Protein AF-K2KBD0-F1 (afdb_monomer)

InterPro domains:
  IPR014710 RmlC-like jelly roll fold [G3DSA:2.60.120.10] (2-114)
  IPR018490 Cyclic nucleotide-binding domain superfamily [SSF51206] (4-56)

Foldseek 3Di:
DDPQLVCLPPPDGPDDDDDPDDDDDDDDDSVRVVVVLVVDVVVVVVSVVVVVVVVVVVVLLVVLQPDPAPLSSVCSCVVVVDDQDPPPCVCVVCVSSVHDSVRNVVNVVVVVVVVVD

Solvent-accessible surface area (backbone atoms only — not comparable to full-atom value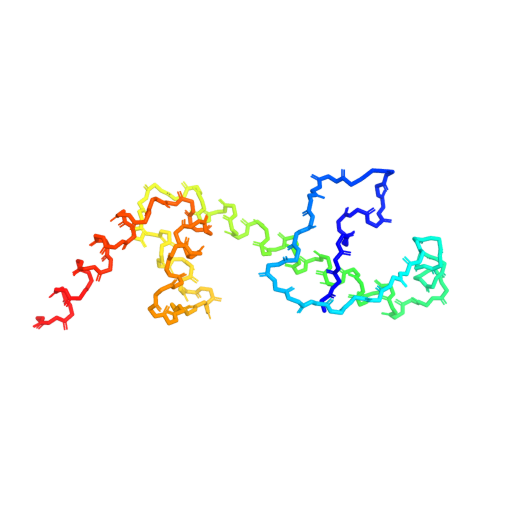s): 7353 Å² total; per-residue (Å²): 137,83,80,65,65,89,31,71,87,46,98,57,80,89,72,88,85,79,81,93,55,98,77,89,84,84,88,75,60,65,70,59,54,54,51,50,38,72,76,29,69,67,58,34,50,54,50,51,54,50,52,52,51,51,51,52,53,51,51,52,54,50,54,38,56,68,48,90,45,71,64,60,27,51,49,54,48,41,72,72,73,50,74,88,65,65,93,93,45,57,59,59,55,16,57,73,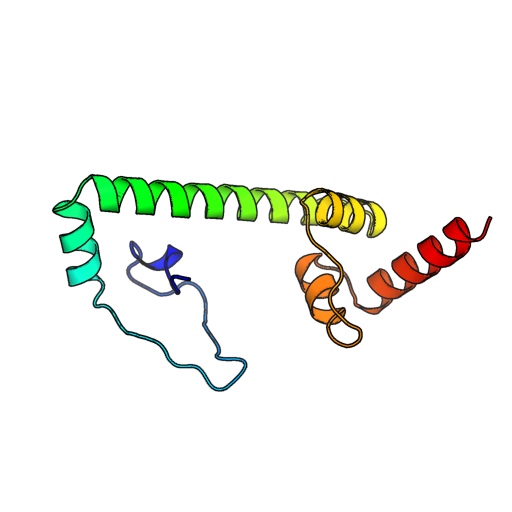56,72,45,53,53,68,58,49,50,53,51,56,50,50,53,59,57,66,74,72,115

Organism: NCBI:txid1208323

Structure (mmCIF, N/CA/C/O backbone):
data_AF-K2KBD0-F1
#
_entry.id   AF-K2KBD0-F1
#
loop_
_atom_site.group_PDB
_atom_site.id
_atom_site.type_symbol
_atom_site.label_atom_id
_atom_site.label_alt_id
_atom_site.label_comp_id
_atom_site.label_asym_id
_atom_site.label_entity_id
_atom_site.label_seq_id
_atom_site.pdbx_PDB_ins_code
_atom_site.Cartn_x
_atom_site.Cartn_y
_atom_site.Cartn_z
_atom_site.occupancy
_atom_site.B_iso_or_equiv
_atom_site.auth_seq_id
_atom_site.auth_comp_id
_atom_site.auth_asym_id
_atom_site.auth_atom_id
_atom_site.pdbx_PDB_model_num
ATOM 1 N N . MET A 1 1 ? 5.276 -9.641 -4.991 1.00 74.88 1 MET A N 1
ATOM 2 C CA . MET A 1 1 ? 5.173 -8.236 -4.543 1.00 74.88 1 MET A CA 1
ATOM 3 C C . MET A 1 1 ? 6.390 -7.513 -5.080 1.00 74.88 1 MET A C 1
ATOM 5 O O . MET A 1 1 ? 7.477 -8.058 -4.948 1.00 74.88 1 MET A O 1
ATOM 9 N N . VAL A 1 2 ? 6.207 -6.367 -5.731 1.00 88.94 2 VAL A N 1
ATOM 10 C CA . VAL A 1 2 ? 7.323 -5.497 -6.130 1.00 88.94 2 VAL A CA 1
ATOM 11 C C . VAL A 1 2 ? 7.548 -4.509 -4.991 1.00 88.94 2 VAL A C 1
ATOM 13 O O . VAL A 1 2 ? 6.576 -4.067 -4.389 1.00 88.94 2 VAL A O 1
ATOM 16 N N . LEU A 1 3 ? 8.808 -4.235 -4.666 1.00 91.75 3 LEU A N 1
ATOM 17 C CA . LEU A 1 3 ? 9.201 -3.216 -3.699 1.00 91.75 3 LEU A CA 1
ATOM 18 C C . LEU A 1 3 ? 9.758 -2.010 -4.458 1.00 91.75 3 LEU A C 1
ATOM 20 O O . LEU A 1 3 ? 10.423 -2.187 -5.479 1.00 91.75 3 LEU A O 1
ATOM 24 N N . ALA A 1 4 ? 9.525 -0.808 -3.931 1.00 93.06 4 ALA A N 1
ATOM 25 C CA . ALA A 1 4 ? 9.965 0.454 -4.523 1.00 93.06 4 ALA A CA 1
ATOM 26 C C . ALA A 1 4 ? 9.367 0.739 -5.916 1.00 93.06 4 ALA A C 1
ATOM 28 O O . ALA A 1 4 ? 9.919 1.513 -6.700 1.00 93.06 4 ALA A O 1
ATOM 29 N N . GLU A 1 5 ? 8.193 0.177 -6.203 1.00 93.12 5 GLU A N 1
ATOM 30 C CA . GLU A 1 5 ? 7.427 0.396 -7.428 1.00 93.12 5 GLU A CA 1
ATOM 31 C C . GLU A 1 5 ? 7.122 1.877 -7.666 1.00 93.12 5 GLU A C 1
ATOM 33 O O . GLU A 1 5 ? 7.257 2.374 -8.783 1.00 93.12 5 GLU A O 1
ATOM 38 N N . ALA A 1 6 ? 6.802 2.611 -6.599 1.00 91.88 6 ALA A N 1
ATOM 39 C CA . ALA A 1 6 ? 6.528 4.041 -6.665 1.00 91.88 6 ALA A CA 1
ATOM 40 C C . ALA A 1 6 ? 7.790 4.880 -6.956 1.00 91.88 6 ALA A C 1
ATOM 42 O O . ALA A 1 6 ? 7.683 6.020 -7.399 1.00 91.88 6 ALA A O 1
ATOM 43 N N . SER A 1 7 ? 8.988 4.311 -6.778 1.00 93.75 7 SER A N 1
ATOM 44 C CA . SER A 1 7 ? 10.266 4.937 -7.139 1.00 93.75 7 SER A CA 1
ATOM 45 C C . SER A 1 7 ? 10.795 4.507 -8.507 1.00 93.75 7 SER A C 1
ATOM 47 O O . SER A 1 7 ? 11.814 5.039 -8.946 1.00 93.75 7 SER A O 1
ATOM 49 N N . ALA A 1 8 ? 10.106 3.614 -9.228 1.00 93.88 8 ALA A N 1
ATOM 50 C CA . ALA A 1 8 ? 10.558 3.122 -10.533 1.00 93.88 8 ALA A CA 1
ATOM 51 C C . ALA A 1 8 ? 10.788 4.241 -11.565 1.00 93.88 8 ALA A C 1
ATOM 53 O O . ALA A 1 8 ? 11.594 4.072 -12.475 1.00 93.88 8 ALA A O 1
ATOM 54 N N . TYR A 1 9 ? 10.132 5.392 -11.396 1.00 93.56 9 TYR A N 1
ATOM 55 C CA . TYR A 1 9 ? 10.260 6.574 -12.257 1.00 93.56 9 TYR A CA 1
ATOM 56 C C . TYR A 1 9 ? 10.813 7.809 -11.526 1.00 93.56 9 TYR A C 1
ATOM 58 O O . TYR A 1 9 ? 10.804 8.896 -12.086 1.00 93.56 9 TYR A O 1
ATOM 66 N N . SER A 1 10 ? 11.310 7.652 -10.295 1.00 93.81 10 SER A N 1
ATOM 67 C CA . SER A 1 10 ? 11.906 8.730 -9.490 1.00 93.81 10 SER A CA 1
ATOM 68 C C . SER A 1 10 ? 13.430 8.624 -9.476 1.00 93.81 10 SER A C 1
ATOM 70 O O . SER A 1 10 ? 13.968 7.516 -9.556 1.00 93.81 10 SER A O 1
ATOM 72 N N . ASP A 1 11 ? 14.131 9.749 -9.351 1.00 93.19 11 ASP A N 1
ATOM 73 C CA . ASP A 1 11 ? 15.595 9.777 -9.211 1.00 93.19 11 ASP A CA 1
ATOM 74 C C . ASP A 1 11 ? 16.061 9.340 -7.816 1.00 93.19 11 ASP A C 1
ATOM 76 O O . ASP A 1 11 ? 17.179 8.855 -7.654 1.00 93.19 11 ASP A O 1
ATOM 80 N N . SER A 1 12 ? 15.188 9.458 -6.813 1.00 93.69 12 SER A N 1
ATOM 81 C CA . SER A 1 12 ? 15.455 9.067 -5.428 1.00 93.69 12 SER A CA 1
ATOM 82 C C . SER A 1 12 ? 14.314 8.246 -4.816 1.00 93.69 12 SER A C 1
ATOM 84 O O . SER A 1 12 ? 13.158 8.277 -5.264 1.00 93.69 12 SER A O 1
ATOM 86 N N . TYR A 1 13 ? 14.645 7.478 -3.774 1.00 93.50 13 TYR A N 1
ATOM 87 C CA . TYR A 1 13 ? 13.648 6.811 -2.941 1.00 93.50 13 TYR A CA 1
ATOM 88 C C . TYR A 1 13 ? 12.907 7.834 -2.077 1.00 93.50 13 TYR A C 1
ATOM 90 O O . TYR A 1 13 ? 13.511 8.747 -1.525 1.00 93.50 13 TYR A O 1
ATOM 98 N N . HIS A 1 14 ? 11.590 7.670 -1.970 1.00 91.62 14 HIS A N 1
ATOM 99 C CA . HIS A 1 14 ? 10.706 8.533 -1.175 1.00 91.62 14 HIS A CA 1
ATOM 100 C C . HIS A 1 14 ? 10.233 7.851 0.118 1.00 91.62 14 HIS A C 1
ATOM 102 O O . HIS A 1 14 ? 9.545 8.468 0.929 1.00 91.62 14 HIS A O 1
ATOM 108 N N . CYS A 1 15 ? 10.575 6.575 0.297 1.00 90.75 15 CYS A N 1
ATOM 109 C CA . CYS A 1 15 ? 10.257 5.779 1.470 1.00 90.75 15 CYS A CA 1
ATOM 110 C C . CYS A 1 15 ? 11.372 4.769 1.750 1.00 90.75 15 CYS A C 1
ATOM 112 O O . CYS A 1 15 ? 12.086 4.351 0.835 1.00 90.75 15 CYS A O 1
ATOM 114 N N . ASP A 1 16 ? 11.448 4.333 3.003 1.00 91.88 16 ASP A N 1
ATOM 115 C CA . ASP A 1 16 ? 12.327 3.251 3.426 1.00 91.88 16 ASP A CA 1
ATOM 116 C C . ASP A 1 16 ? 11.647 1.888 3.279 1.00 91.88 16 ASP A C 1
ATOM 118 O O . ASP A 1 16 ? 10.419 1.763 3.272 1.00 91.88 16 ASP A O 1
ATOM 122 N N . ALA A 1 17 ? 12.468 0.844 3.221 1.00 91.44 17 ALA A N 1
ATOM 123 C CA . ALA A 1 17 ? 12.022 -0.534 3.313 1.00 91.44 17 ALA A CA 1
ATOM 124 C C . ALA A 1 17 ? 12.871 -1.265 4.351 1.00 91.44 17 ALA A C 1
ATOM 126 O O . ALA A 1 17 ? 14.093 -1.330 4.235 1.00 91.44 17 ALA A O 1
ATOM 127 N N . ILE A 1 18 ? 12.211 -1.820 5.367 1.00 92.44 18 ILE A N 1
ATOM 128 C CA . ILE A 1 18 ? 12.860 -2.550 6.455 1.00 92.44 18 ILE A CA 1
ATOM 129 C C . ILE A 1 18 ? 12.321 -3.978 6.444 1.00 92.44 18 ILE A C 1
ATOM 131 O O . ILE A 1 18 ? 11.109 -4.194 6.507 1.00 92.44 18 ILE A O 1
ATOM 135 N N . ALA A 1 19 ? 13.220 -4.959 6.370 1.00 94.00 19 ALA A N 1
ATOM 136 C CA . ALA A 1 19 ? 12.856 -6.359 6.522 1.00 94.00 19 ALA A CA 1
ATOM 137 C C . ALA A 1 19 ? 12.498 -6.629 7.992 1.00 94.00 19 ALA A C 1
ATOM 139 O O . ALA A 1 19 ? 13.350 -6.547 8.872 1.00 94.00 19 ALA A O 1
ATOM 140 N N . ALA A 1 20 ? 11.226 -6.930 8.264 1.00 89.94 20 ALA A N 1
ATOM 141 C CA . ALA A 1 20 ? 10.750 -7.230 9.619 1.00 89.94 20 ALA A CA 1
ATOM 142 C C . ALA A 1 20 ? 11.119 -8.649 10.101 1.00 89.94 20 ALA A C 1
ATOM 144 O O . ALA A 1 20 ? 10.952 -8.965 11.276 1.00 89.94 20 ALA A O 1
ATOM 145 N N . ALA A 1 21 ? 11.576 -9.504 9.187 1.00 93.00 21 ALA A N 1
ATOM 146 C CA . ALA A 1 21 ? 12.044 -10.861 9.432 1.00 93.00 21 ALA A CA 1
ATOM 147 C C . ALA A 1 21 ? 13.065 -11.244 8.349 1.00 93.00 21 ALA A C 1
ATOM 149 O O . ALA A 1 21 ? 13.166 -10.553 7.327 1.00 93.00 21 ALA A O 1
ATOM 150 N N . ASP A 1 22 ? 13.768 -12.360 8.536 1.00 96.62 22 ASP A N 1
ATOM 151 C CA . ASP A 1 22 ? 14.677 -12.910 7.528 1.00 96.62 22 ASP A CA 1
ATOM 152 C C . ASP A 1 22 ? 13.961 -13.054 6.180 1.00 96.62 22 ASP A C 1
ATOM 154 O O . ASP A 1 22 ? 12.912 -13.691 6.068 1.00 96.62 22 ASP A O 1
ATOM 158 N N . SER A 1 23 ? 14.506 -12.392 5.159 1.00 95.12 23 SER A N 1
ATOM 159 C CA . SER A 1 23 ? 13.852 -12.207 3.865 1.00 95.12 23 SER A CA 1
ATOM 160 C C . SER A 1 23 ? 14.844 -12.404 2.726 1.00 95.12 23 SER A C 1
ATOM 162 O O . SER A 1 23 ? 15.985 -11.952 2.799 1.00 95.12 23 SER A O 1
ATOM 164 N N . ILE A 1 24 ? 14.386 -13.031 1.644 1.00 95.44 24 ILE A N 1
ATOM 165 C CA . ILE A 1 24 ? 15.140 -13.157 0.394 1.00 95.44 24 ILE A CA 1
ATOM 166 C C . ILE A 1 24 ? 14.515 -12.207 -0.623 1.00 95.44 24 ILE A C 1
ATOM 168 O O . ILE A 1 24 ? 13.308 -12.248 -0.859 1.00 95.44 24 ILE A O 1
ATOM 172 N N . VAL A 1 25 ? 15.341 -11.359 -1.232 1.00 95.00 25 VAL A N 1
ATOM 173 C CA . VAL A 1 25 ? 14.921 -10.416 -2.273 1.00 95.00 25 VAL A CA 1
ATOM 174 C C . VAL A 1 25 ? 15.776 -10.593 -3.519 1.00 95.00 25 VAL A C 1
ATOM 176 O O . VAL A 1 25 ? 16.968 -10.880 -3.430 1.00 95.00 25 VAL A O 1
ATOM 179 N N . GLN A 1 26 ? 15.164 -10.399 -4.684 1.00 95.44 26 GLN A N 1
ATOM 180 C CA . GLN A 1 26 ? 15.875 -10.332 -5.954 1.00 95.44 26 GLN A CA 1
ATOM 181 C C . GLN A 1 26 ? 15.989 -8.875 -6.388 1.00 95.44 26 GLN A C 1
ATOM 183 O O . GLN A 1 26 ? 15.003 -8.136 -6.377 1.00 95.44 26 GLN A O 1
ATOM 188 N N . THR A 1 27 ? 17.194 -8.459 -6.765 1.00 95.44 27 THR A N 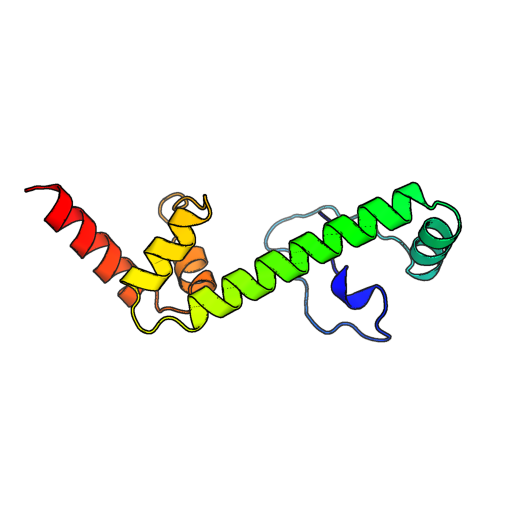1
ATOM 189 C CA . THR A 1 27 ? 17.447 -7.109 -7.262 1.00 95.44 27 THR A CA 1
ATOM 190 C C . THR A 1 27 ? 17.269 -7.059 -8.776 1.00 95.44 27 THR A C 1
ATOM 192 O O . THR A 1 27 ? 17.625 -7.991 -9.496 1.00 95.44 27 THR A O 1
ATOM 195 N N . LEU A 1 28 ? 16.709 -5.953 -9.263 1.00 94.56 28 LEU A N 1
ATOM 196 C CA . LEU A 1 28 ? 16.543 -5.682 -10.686 1.00 94.56 28 LEU A CA 1
ATOM 197 C C . LEU A 1 28 ? 17.000 -4.244 -10.962 1.00 94.56 28 LEU A C 1
ATOM 199 O O . LEU A 1 28 ? 16.440 -3.318 -10.370 1.00 94.56 28 LEU A O 1
ATOM 203 N N . PRO A 1 29 ? 18.003 -4.016 -11.831 1.00 95.44 29 PRO A N 1
ATOM 204 C CA . PRO A 1 29 ? 18.413 -2.663 -12.179 1.00 95.44 29 PRO A CA 1
ATOM 205 C C . PRO A 1 29 ? 17.261 -1.885 -12.823 1.00 95.44 29 PRO A C 1
ATOM 207 O O . PRO A 1 29 ? 16.613 -2.378 -13.748 1.00 95.44 29 PRO A O 1
ATOM 210 N N . LYS A 1 30 ? 17.045 -0.639 -12.381 1.00 95.19 30 LYS A N 1
ATOM 211 C CA . LYS A 1 30 ? 15.985 0.242 -12.905 1.00 95.19 30 LYS A CA 1
ATOM 212 C C . LYS A 1 30 ? 16.045 0.377 -14.431 1.00 95.19 30 LYS A C 1
ATOM 214 O O . LYS A 1 30 ? 15.012 0.319 -15.085 1.00 95.19 30 LYS A O 1
ATOM 219 N N . SER A 1 31 ? 17.239 0.501 -15.011 1.00 96.31 31 SER A N 1
ATOM 220 C CA . SER A 1 31 ? 17.416 0.596 -16.467 1.00 96.31 31 SER A CA 1
ATOM 221 C C . SER A 1 31 ? 16.937 -0.656 -17.209 1.00 96.31 31 SER A C 1
ATOM 223 O O . SER A 1 31 ? 16.254 -0.537 -18.224 1.00 96.31 31 SER A O 1
ATOM 225 N N . VAL A 1 32 ? 17.244 -1.847 -16.688 1.00 97.19 32 VAL A N 1
ATOM 226 C CA . VAL A 1 32 ? 16.804 -3.130 -17.259 1.00 97.19 32 VAL A CA 1
ATOM 227 C C . VAL A 1 32 ? 15.288 -3.258 -17.158 1.00 97.19 32 VAL A C 1
ATOM 229 O O . VAL A 1 32 ? 14.637 -3.591 -18.143 1.00 97.19 32 VAL A O 1
ATOM 232 N N . PHE A 1 33 ? 14.720 -2.925 -15.997 1.00 95.81 33 PHE A N 1
ATOM 233 C CA . PHE A 1 33 ? 13.274 -2.926 -15.783 1.00 95.81 33 PHE A CA 1
ATOM 234 C C . PHE A 1 33 ? 12.535 -2.015 -16.771 1.00 95.81 33 PHE A C 1
ATOM 236 O O . PHE A 1 33 ? 11.607 -2.453 -17.447 1.00 95.81 33 PHE A O 1
ATOM 243 N N . LEU A 1 34 ? 12.974 -0.759 -16.897 1.00 96.38 34 LEU A N 1
ATOM 244 C CA . LEU A 1 34 ? 12.356 0.206 -17.807 1.00 96.38 34 LEU A CA 1
ATOM 245 C C . LEU A 1 34 ? 12.515 -0.204 -19.276 1.00 96.38 34 LEU A C 1
ATOM 247 O O . LEU A 1 34 ? 11.583 -0.031 -20.056 1.00 96.38 34 LEU A O 1
ATOM 251 N N . SER A 1 35 ? 13.658 -0.790 -19.643 1.00 97.69 35 SER A N 1
ATOM 252 C CA . SER A 1 35 ? 13.883 -1.299 -21.003 1.00 97.69 35 SER A CA 1
ATOM 253 C C . SER A 1 35 ? 12.961 -2.476 -21.328 1.00 97.69 35 SER A C 1
ATOM 255 O O . SER A 1 35 ? 12.415 -2.534 -22.425 1.00 97.69 35 SER A O 1
ATOM 257 N N . ALA A 1 36 ? 12.734 -3.382 -20.371 1.00 97.19 36 ALA A N 1
ATOM 258 C CA . ALA A 1 36 ? 11.798 -4.493 -20.532 1.00 97.19 36 ALA A CA 1
ATOM 259 C C . ALA A 1 36 ? 10.353 -4.002 -20.710 1.00 97.19 36 ALA A C 1
ATOM 261 O O . ALA A 1 36 ? 9.666 -4.458 -21.618 1.00 97.19 36 ALA A O 1
ATOM 262 N N . LEU A 1 37 ? 9.913 -3.024 -19.908 1.00 97.12 37 LEU A N 1
ATOM 263 C CA . LEU A 1 37 ? 8.591 -2.409 -20.079 1.00 97.12 37 LEU A CA 1
ATOM 264 C C . LEU A 1 37 ? 8.433 -1.711 -21.435 1.00 97.12 37 LEU A C 1
ATOM 266 O O . LEU A 1 37 ? 7.347 -1.716 -21.999 1.00 97.12 37 LEU A O 1
ATOM 270 N N . ALA A 1 38 ? 9.495 -1.094 -21.954 1.00 97.31 38 ALA A N 1
ATOM 271 C CA . ALA A 1 38 ? 9.456 -0.440 -23.260 1.00 97.31 38 ALA A CA 1
ATOM 272 C C . ALA A 1 38 ? 9.394 -1.441 -24.427 1.00 97.31 38 ALA A C 1
ATOM 274 O O . ALA A 1 38 ? 8.844 -1.116 -25.477 1.00 97.31 38 ALA A O 1
ATOM 275 N N . ALA A 1 39 ? 9.963 -2.636 -24.252 1.00 98.31 39 ALA A N 1
ATOM 276 C CA . ALA A 1 39 ? 10.007 -3.676 -25.276 1.00 98.31 39 ALA A CA 1
ATOM 277 C C . ALA A 1 39 ? 8.753 -4.570 -25.311 1.00 98.31 39 ALA A C 1
ATOM 279 O O . ALA A 1 39 ? 8.504 -5.207 -26.332 1.00 98.31 39 ALA A O 1
ATOM 280 N N . ASP A 1 40 ? 7.974 -4.623 -24.226 1.00 98.31 40 ASP A N 1
ATOM 281 C CA . ASP A 1 40 ? 6.826 -5.521 -24.072 1.00 98.31 40 ASP A CA 1
ATOM 282 C C . ASP A 1 40 ? 5.574 -4.756 -23.600 1.00 98.31 40 ASP A C 1
ATOM 284 O O . ASP A 1 40 ? 5.459 -4.335 -22.442 1.00 98.31 40 ASP A O 1
ATOM 288 N N . SER A 1 41 ? 4.607 -4.586 -24.510 1.00 97.69 41 SER A N 1
ATOM 289 C CA . SER A 1 41 ? 3.358 -3.867 -24.239 1.00 97.69 41 SER A CA 1
ATOM 290 C C . SER A 1 41 ? 2.455 -4.570 -23.227 1.00 97.69 41 SER A C 1
ATOM 292 O O . SER A 1 41 ? 1.735 -3.895 -22.487 1.00 97.69 41 SER A O 1
ATOM 294 N N . ASP A 1 42 ? 2.493 -5.900 -23.161 1.00 98.19 42 ASP A N 1
ATOM 295 C CA . ASP A 1 42 ? 1.660 -6.677 -22.241 1.00 98.19 42 ASP A CA 1
ATOM 296 C C . ASP A 1 42 ? 2.213 -6.572 -20.816 1.00 98.19 42 ASP A C 1
ATOM 298 O O . ASP A 1 42 ? 1.458 -6.383 -19.847 1.00 98.19 42 ASP A O 1
ATOM 302 N N . LEU A 1 43 ? 3.542 -6.587 -20.681 1.00 96.44 43 LEU A N 1
ATOM 303 C CA . LEU A 1 43 ? 4.216 -6.289 -19.420 1.00 96.44 43 LEU A CA 1
ATOM 304 C C . LEU A 1 43 ? 3.919 -4.853 -18.964 1.00 96.44 43 LEU A C 1
ATOM 306 O O . LEU A 1 43 ? 3.579 -4.639 -17.796 1.00 96.44 43 LEU A O 1
ATOM 310 N N . ALA A 1 44 ? 3.978 -3.878 -19.875 1.00 97.56 44 ALA A N 1
ATOM 311 C CA . ALA A 1 44 ? 3.646 -2.484 -19.584 1.00 97.56 44 ALA A CA 1
ATOM 312 C C . ALA A 1 44 ? 2.190 -2.306 -19.123 1.00 97.56 44 ALA A C 1
ATOM 314 O O . ALA A 1 44 ? 1.936 -1.620 -18.128 1.00 97.56 44 ALA A O 1
ATOM 315 N N . ALA A 1 45 ? 1.234 -2.957 -19.790 1.00 98.25 45 ALA A N 1
ATOM 316 C CA . ALA A 1 45 ? -0.175 -2.922 -19.404 1.00 98.25 45 ALA A CA 1
ATOM 317 C C . ALA A 1 45 ? -0.400 -3.553 -18.019 1.00 98.25 45 ALA A C 1
ATOM 319 O O . ALA A 1 45 ? -1.096 -2.985 -17.171 1.00 98.25 45 ALA A O 1
ATOM 320 N N . THR A 1 46 ? 0.244 -4.691 -17.749 1.00 96.88 46 THR A N 1
ATOM 321 C CA . THR A 1 46 ? 0.181 -5.374 -16.446 1.00 96.88 46 THR A CA 1
ATOM 322 C C . THR A 1 46 ? 0.764 -4.513 -15.326 1.00 96.88 46 THR A C 1
ATOM 324 O O . THR A 1 46 ? 0.194 -4.418 -14.228 1.00 96.88 46 THR A O 1
ATOM 327 N N . TRP A 1 47 ? 1.883 -3.846 -15.603 1.00 96.62 47 TRP A N 1
ATOM 328 C CA . TRP A 1 47 ? 2.510 -2.895 -14.696 1.00 96.62 47 TRP A CA 1
ATOM 329 C C . TRP A 1 47 ? 1.592 -1.705 -14.400 1.00 96.62 47 TRP A C 1
ATOM 331 O O . TRP A 1 47 ? 1.301 -1.430 -13.233 1.00 96.62 47 TRP A O 1
ATOM 341 N N . ALA A 1 48 ? 1.042 -1.064 -15.434 1.00 97.06 48 ALA A N 1
ATOM 342 C CA . ALA A 1 48 ? 0.111 0.054 -15.291 1.00 97.06 48 ALA A CA 1
ATOM 343 C C . ALA A 1 48 ? -1.137 -0.333 -14.482 1.00 97.06 48 ALA A C 1
ATOM 345 O O . ALA A 1 48 ? -1.538 0.392 -13.570 1.00 97.06 48 ALA A O 1
ATOM 346 N N . ALA A 1 49 ? -1.717 -1.508 -14.743 1.00 97.31 49 ALA A N 1
ATOM 347 C CA . ALA A 1 49 ? -2.858 -2.014 -13.983 1.00 97.31 49 ALA A CA 1
ATOM 348 C C . ALA A 1 49 ? -2.511 -2.248 -12.500 1.00 97.31 49 ALA A C 1
ATOM 350 O O . ALA A 1 49 ? -3.338 -2.007 -11.617 1.00 97.31 49 ALA A O 1
ATOM 351 N N . THR A 1 50 ? -1.285 -2.688 -12.207 1.00 95.19 50 THR A N 1
ATOM 352 C CA . THR A 1 50 ? -0.798 -2.862 -10.831 1.00 95.19 50 THR A CA 1
ATOM 353 C C . THR A 1 50 ? -0.660 -1.523 -10.114 1.00 95.19 50 THR A C 1
ATOM 355 O O . THR A 1 50 ? -1.167 -1.384 -8.998 1.00 95.19 50 THR A O 1
ATOM 358 N N . LEU A 1 51 ? -0.076 -0.518 -10.770 1.00 95.75 51 LEU A N 1
ATOM 359 C CA . LEU A 1 51 ? 0.010 0.841 -10.230 1.00 95.75 51 LEU A CA 1
ATOM 360 C C . LEU A 1 51 ? -1.379 1.458 -10.013 1.00 95.75 51 LEU A C 1
ATOM 362 O O . LEU A 1 51 ? -1.627 2.048 -8.963 1.00 95.75 51 LEU A O 1
ATOM 366 N N . ALA A 1 52 ? -2.316 1.268 -10.947 1.00 96.94 52 ALA A N 1
ATOM 367 C CA . ALA A 1 52 ? -3.687 1.763 -10.823 1.00 96.94 52 ALA A CA 1
ATOM 368 C C . ALA A 1 52 ? -4.406 1.175 -9.597 1.00 96.94 52 ALA A C 1
ATOM 370 O O . ALA A 1 52 ? -5.016 1.922 -8.826 1.00 96.94 52 ALA A O 1
ATOM 371 N N . ARG A 1 53 ? -4.276 -0.138 -9.358 1.00 94.31 53 ARG A N 1
ATOM 372 C CA . ARG A 1 53 ? -4.783 -0.781 -8.131 1.00 94.31 53 ARG A CA 1
ATOM 373 C C . ARG A 1 53 ? -4.118 -0.214 -6.875 1.00 94.31 53 ARG A C 1
ATOM 375 O O . ARG A 1 53 ? -4.804 0.043 -5.887 1.00 94.31 53 ARG A O 1
ATOM 382 N N . GLY A 1 54 ? -2.810 0.039 -6.921 1.00 92.62 54 GLY A N 1
ATOM 383 C CA . GLY A 1 54 ? -2.076 0.693 -5.833 1.00 92.62 54 GLY A CA 1
ATOM 384 C C . GLY A 1 54 ? -2.620 2.089 -5.507 1.00 92.62 54 GLY A C 1
ATOM 385 O O . GLY A 1 54 ? -2.883 2.392 -4.341 1.00 92.62 54 GLY A O 1
ATOM 386 N N . VAL A 1 55 ? -2.876 2.914 -6.528 1.00 95.12 55 VAL A N 1
ATOM 387 C CA . VAL A 1 55 ? -3.475 4.254 -6.381 1.00 95.12 55 VAL A CA 1
ATOM 388 C C . VAL A 1 55 ? -4.885 4.174 -5.798 1.00 95.12 55 VAL A C 1
ATOM 390 O O . VAL A 1 55 ? -5.207 4.927 -4.879 1.00 95.12 55 VAL A O 1
ATOM 393 N N . GLN A 1 56 ? -5.721 3.255 -6.286 1.00 94.56 56 GLN A N 1
ATOM 394 C CA . GLN A 1 56 ? -7.068 3.032 -5.747 1.00 94.56 56 GLN A CA 1
ATOM 395 C C . GLN A 1 56 ? -7.014 2.657 -4.260 1.00 94.56 56 GLN A C 1
ATOM 397 O O . GLN A 1 56 ? -7.693 3.282 -3.445 1.00 94.56 56 GLN A O 1
ATOM 402 N N . ALA A 1 57 ? -6.145 1.715 -3.884 1.00 90.12 57 ALA A N 1
ATOM 403 C CA . ALA A 1 57 ? -5.953 1.317 -2.491 1.00 90.12 57 ALA A CA 1
ATOM 404 C C . ALA A 1 57 ? -5.390 2.456 -1.620 1.00 90.12 5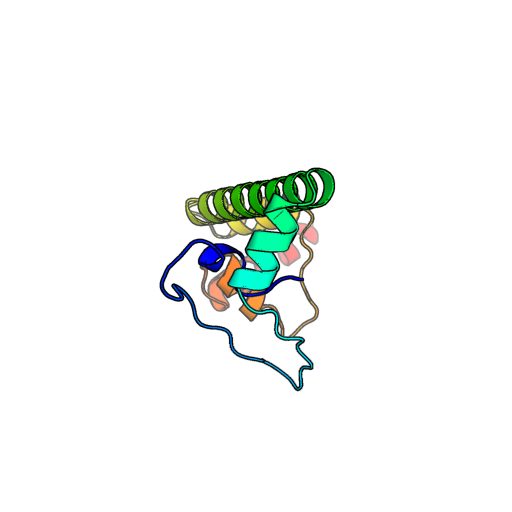7 ALA A C 1
ATOM 406 O O . ALA A 1 57 ? -5.752 2.591 -0.451 1.00 90.12 57 ALA A O 1
ATOM 407 N N . ALA A 1 58 ? -4.495 3.293 -2.154 1.00 90.88 58 ALA A N 1
A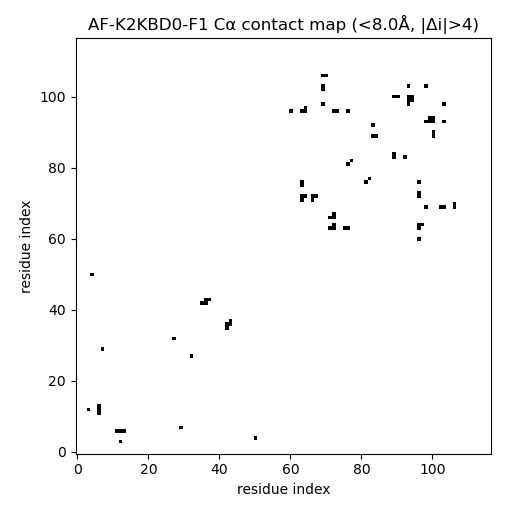TOM 408 C CA . ALA A 1 58 ? -3.968 4.458 -1.443 1.00 90.88 58 ALA A CA 1
ATOM 409 C C . ALA A 1 58 ? -5.050 5.521 -1.193 1.00 90.88 58 ALA A C 1
ATOM 411 O O . ALA A 1 58 ? -5.168 6.005 -0.065 1.00 90.88 58 ALA A O 1
ATOM 412 N N . ARG A 1 59 ? -5.876 5.829 -2.204 1.00 94.44 59 ARG A N 1
ATOM 413 C CA . ARG A 1 59 ? -7.028 6.738 -2.077 1.00 94.44 59 ARG A CA 1
ATOM 414 C C . ARG A 1 59 ? -8.026 6.218 -1.055 1.00 94.44 59 ARG A C 1
ATOM 416 O O . ARG A 1 59 ? -8.362 6.939 -0.127 1.00 94.44 59 ARG A O 1
ATOM 423 N N . PHE A 1 60 ? -8.401 4.946 -1.150 1.00 91.06 60 PHE A N 1
ATOM 424 C CA . PHE A 1 60 ? -9.310 4.321 -0.194 1.00 91.06 60 PHE A CA 1
ATOM 425 C C . PHE A 1 60 ? -8.798 4.417 1.252 1.00 91.06 60 PHE A C 1
ATOM 427 O O . PHE A 1 60 ? -9.522 4.843 2.149 1.00 91.06 60 PHE A O 1
ATOM 434 N N . ARG A 1 61 ? -7.513 4.119 1.484 1.00 89.81 61 ARG A N 1
ATOM 435 C CA . ARG A 1 61 ? -6.887 4.297 2.806 1.00 89.81 61 ARG A CA 1
ATOM 436 C C . ARG A 1 61 ? -6.856 5.758 3.258 1.00 89.81 61 ARG A C 1
ATOM 438 O O . ARG A 1 61 ? -6.856 6.016 4.458 1.00 89.81 61 ARG A O 1
ATOM 445 N N . SER A 1 62 ? -6.753 6.715 2.338 1.00 92.56 62 SER A N 1
ATOM 446 C CA . SER A 1 62 ? -6.848 8.145 2.657 1.00 92.56 62 SER A CA 1
ATOM 447 C C . SER A 1 62 ? -8.260 8.520 3.110 1.00 92.56 62 SER A C 1
ATOM 449 O O . SER A 1 62 ? -8.401 9.208 4.117 1.00 92.56 62 SER A O 1
ATOM 451 N N . GLU A 1 63 ? -9.291 8.003 2.440 1.00 93.88 63 GLU A N 1
ATOM 452 C CA . GLU A 1 63 ? -10.691 8.225 2.826 1.00 93.88 63 GLU A CA 1
ATOM 453 C C . GLU A 1 63 ? -11.023 7.605 4.183 1.00 93.88 63 GLU A C 1
ATOM 455 O O . GLU A 1 63 ? -11.624 8.256 5.027 1.00 93.88 63 GLU A O 1
ATOM 460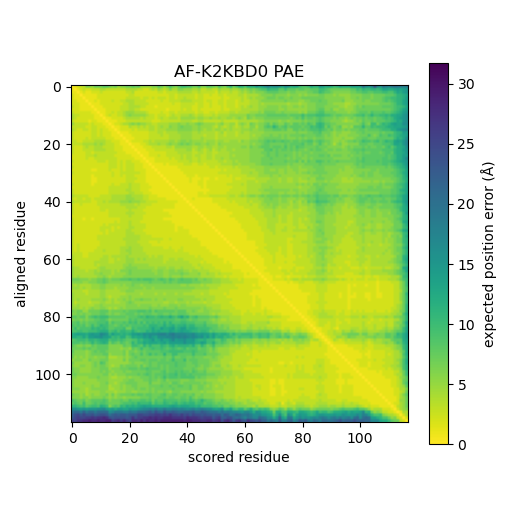 N N . ILE A 1 64 ? -10.553 6.386 4.471 1.00 93.56 64 ILE A N 1
ATOM 461 C CA . ILE A 1 64 ? -10.696 5.814 5.820 1.00 93.56 64 ILE A CA 1
ATOM 462 C C . ILE A 1 64 ? -10.101 6.766 6.864 1.00 93.56 64 ILE A C 1
ATOM 464 O O . ILE A 1 64 ? -10.719 7.030 7.891 1.00 93.56 64 ILE A O 1
ATOM 468 N N . ARG A 1 65 ? -8.912 7.321 6.611 1.00 90.00 65 ARG A N 1
ATOM 469 C CA . ARG A 1 65 ? -8.234 8.215 7.561 1.00 90.00 65 ARG A CA 1
ATOM 470 C C . ARG A 1 65 ? -8.951 9.554 7.762 1.00 90.00 65 ARG A C 1
ATOM 472 O O . ARG A 1 65 ? -8.785 10.142 8.831 1.00 90.00 65 ARG A O 1
ATOM 479 N N . SER A 1 66 ? -9.746 10.015 6.795 1.00 92.69 66 SER A N 1
ATOM 480 C CA . SER A 1 66 ? -10.523 11.257 6.909 1.00 92.69 66 SER A CA 1
ATOM 481 C C . SER A 1 66 ? -11.760 11.106 7.807 1.00 92.69 66 SER A C 1
ATOM 483 O O . SER A 1 66 ? -12.254 12.100 8.342 1.00 92.69 66 SER A O 1
ATOM 485 N N . LEU A 1 67 ? -12.226 9.874 8.058 1.00 95.69 67 LEU A N 1
ATOM 486 C CA . LEU A 1 67 ? -13.381 9.621 8.921 1.00 95.69 67 LEU A CA 1
ATOM 487 C C . LEU A 1 67 ? -13.089 10.013 10.384 1.00 95.69 67 LEU A C 1
ATOM 489 O O . LEU A 1 67 ? -12.020 9.687 10.916 1.00 95.69 67 LEU A O 1
ATOM 493 N N . PRO A 1 68 ? -14.030 10.668 11.089 1.00 94.00 68 PRO A N 1
ATOM 494 C CA . PRO A 1 68 ? -13.776 11.207 12.426 1.00 94.00 68 PRO A CA 1
ATOM 495 C C . PRO A 1 68 ? -13.853 10.154 13.540 1.00 94.00 68 PRO A C 1
ATOM 497 O O . PRO A 1 68 ? -13.225 10.320 1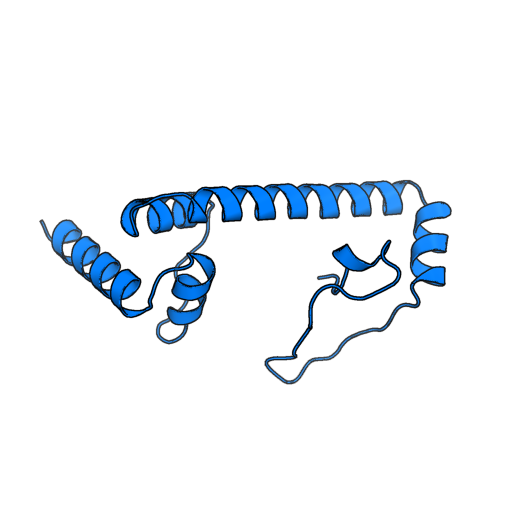4.586 1.00 94.00 68 PRO A O 1
ATOM 500 N N . LYS A 1 69 ? -14.620 9.071 13.352 1.00 96.25 69 LYS A N 1
ATOM 501 C CA . LYS A 1 69 ? -14.855 8.059 14.393 1.00 96.25 69 LYS A CA 1
ATOM 502 C C . LYS A 1 69 ? -14.091 6.775 14.108 1.00 96.25 69 LYS A C 1
ATOM 504 O O . LYS A 1 69 ? -14.084 6.273 12.992 1.00 96.25 69 LYS A O 1
ATOM 509 N N . VAL A 1 70 ? -13.546 6.176 15.168 1.00 95.75 70 VAL A N 1
ATOM 510 C CA . VAL A 1 70 ? -12.880 4.861 15.114 1.00 95.75 70 VAL A CA 1
ATOM 511 C C . VAL A 1 70 ? -13.818 3.776 14.577 1.00 95.75 70 VAL A C 1
ATOM 513 O O . VAL A 1 70 ? -13.370 2.910 13.834 1.00 95.75 70 VAL A O 1
ATOM 516 N N . ALA A 1 71 ? -15.108 3.836 14.931 1.00 96.06 71 ALA A N 1
ATOM 517 C CA . ALA A 1 71 ? -16.117 2.900 14.443 1.00 96.06 71 ALA A CA 1
ATOM 518 C C . ALA A 1 71 ? -16.237 2.954 12.913 1.00 96.06 71 ALA A C 1
ATOM 520 O O . ALA A 1 71 ? -16.032 1.933 12.267 1.00 96.06 71 ALA A O 1
ATOM 521 N N . ASP A 1 72 ? -16.440 4.152 12.355 1.00 96.50 72 ASP A N 1
ATOM 522 C CA . ASP A 1 72 ? -16.581 4.367 10.911 1.00 96.50 72 ASP A CA 1
ATOM 523 C C . ASP A 1 72 ? -15.320 3.917 10.155 1.00 96.50 72 ASP A C 1
ATOM 525 O O . ASP A 1 72 ? -15.410 3.259 9.119 1.00 96.50 72 ASP A O 1
ATOM 529 N N . ARG A 1 73 ? -14.128 4.201 10.706 1.00 96.38 73 ARG A N 1
ATOM 530 C CA . ARG A 1 73 ? -12.849 3.732 10.144 1.00 96.38 73 ARG A CA 1
ATOM 531 C C . ARG A 1 73 ? -12.762 2.213 10.088 1.00 96.38 73 ARG A C 1
ATOM 533 O O . ARG A 1 73 ? -12.370 1.655 9.066 1.00 96.38 73 ARG A O 1
ATOM 540 N N . LEU A 1 74 ? -13.103 1.554 11.195 1.00 94.94 74 LEU A N 1
ATOM 541 C CA . LEU A 1 74 ? -13.061 0.101 11.306 1.00 94.94 74 LEU A CA 1
ATOM 542 C C . LEU A 1 74 ? -14.105 -0.557 10.394 1.00 94.94 74 LEU A C 1
ATOM 544 O O . LEU A 1 74 ? -13.792 -1.557 9.756 1.00 94.94 74 LEU A O 1
ATOM 548 N N . ASP A 1 75 ? -15.305 0.012 10.287 1.00 95.44 75 ASP A N 1
ATOM 549 C CA . ASP A 1 75 ? -16.360 -0.492 9.403 1.00 95.44 75 ASP A CA 1
ATOM 550 C C . ASP A 1 75 ? -15.976 -0.372 7.934 1.00 95.44 75 ASP A C 1
ATOM 552 O O . ASP A 1 75 ? -16.081 -1.353 7.200 1.00 95.44 75 ASP A O 1
ATOM 556 N N . ALA A 1 76 ? -15.459 0.783 7.512 1.00 94.50 76 ALA A N 1
ATOM 557 C CA . ALA A 1 76 ? -14.967 0.964 6.152 1.00 94.50 76 ALA A CA 1
ATOM 558 C C . ALA A 1 76 ? -13.826 -0.018 5.833 1.00 94.50 76 ALA A C 1
ATOM 560 O O . ALA A 1 76 ? -13.823 -0.648 4.776 1.00 94.50 76 ALA A O 1
ATOM 561 N N . TRP A 1 77 ? -12.883 -0.207 6.760 1.00 94.44 77 TRP A N 1
ATOM 562 C CA . TRP A 1 77 ? -11.764 -1.132 6.575 1.00 94.44 77 TRP A CA 1
ATOM 563 C C . TRP A 1 77 ? -12.202 -2.595 6.471 1.00 94.44 77 TRP A C 1
ATOM 565 O O . TRP A 1 77 ? -11.735 -3.298 5.576 1.00 94.44 77 TRP A O 1
ATOM 575 N N . LEU A 1 78 ? -13.119 -3.048 7.331 1.00 93.62 78 LEU A N 1
ATOM 576 C CA . LEU A 1 78 ? -13.692 -4.397 7.260 1.00 93.62 78 LEU A CA 1
ATOM 577 C C . LEU A 1 78 ? -14.544 -4.581 5.995 1.00 93.62 78 LEU A C 1
ATOM 579 O O . LEU A 1 78 ? -14.448 -5.610 5.330 1.00 93.62 78 LEU A O 1
ATOM 583 N N . GLY A 1 79 ? -15.330 -3.568 5.621 1.00 93.06 79 GLY A N 1
ATOM 584 C CA . GLY A 1 79 ? -16.157 -3.565 4.410 1.00 93.06 79 GLY A CA 1
ATOM 585 C C . GLY A 1 79 ? -15.352 -3.664 3.112 1.00 93.06 79 GLY A C 1
ATOM 586 O O . GLY A 1 79 ? -15.872 -4.124 2.100 1.00 93.06 79 GLY A O 1
ATOM 587 N N . ALA A 1 80 ? -14.064 -3.317 3.148 1.00 89.12 80 ALA A N 1
ATOM 588 C CA . ALA A 1 80 ? -13.129 -3.523 2.043 1.00 89.12 80 ALA A CA 1
ATOM 589 C C . ALA A 1 80 ? -12.631 -4.975 1.902 1.00 89.12 80 ALA A C 1
ATOM 591 O O . ALA A 1 80 ? -11.768 -5.245 1.068 1.00 89.12 80 ALA A O 1
ATOM 592 N N . GLY A 1 81 ? -13.132 -5.903 2.724 1.00 89.12 81 GLY A N 1
ATOM 593 C CA . GLY A 1 81 ? -12.724 -7.309 2.733 1.00 89.12 81 GLY A CA 1
ATOM 594 C C . GLY A 1 81 ? -11.508 -7.606 3.615 1.00 89.12 81 GLY A C 1
ATOM 595 O O . GLY A 1 81 ? -10.975 -8.717 3.566 1.00 89.12 81 GLY A O 1
ATOM 596 N N . ASN A 1 82 ? -11.055 -6.645 4.427 1.00 90.75 82 ASN A N 1
ATOM 597 C CA . ASN A 1 82 ? -9.998 -6.898 5.400 1.00 90.75 82 ASN A CA 1
ATOM 598 C C . ASN A 1 82 ? -10.533 -7.668 6.611 1.00 90.75 82 ASN A C 1
ATOM 600 O O . ASN A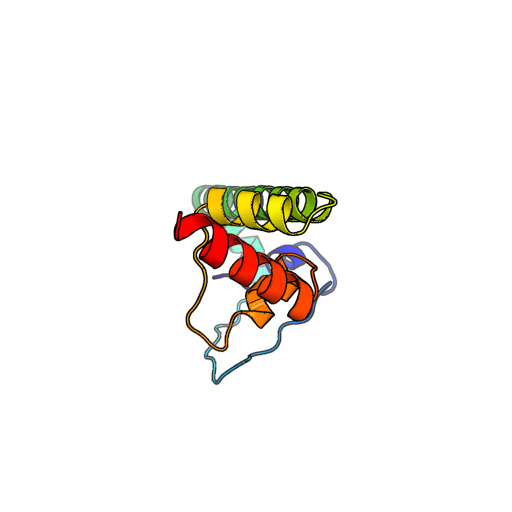 1 82 ? -11.692 -7.537 7.002 1.00 90.75 82 ASN A O 1
ATOM 604 N N . HIS A 1 83 ? -9.656 -8.444 7.244 1.00 91.56 83 HIS A N 1
ATOM 605 C CA . HIS A 1 83 ? -9.997 -9.272 8.396 1.00 91.56 83 HIS A CA 1
ATOM 606 C C . HIS A 1 83 ? -9.077 -8.945 9.564 1.00 91.56 83 HIS A C 1
ATOM 608 O O . HIS A 1 83 ? -7.881 -8.712 9.381 1.00 91.56 83 HIS A O 1
ATOM 614 N N . LEU A 1 84 ? -9.624 -8.963 10.781 1.00 89.75 84 LEU A N 1
ATOM 615 C CA . LEU A 1 84 ? -8.803 -8.782 11.973 1.00 89.75 84 LEU A CA 1
ATOM 616 C C . LEU A 1 84 ? -7.761 -9.909 12.056 1.00 89.75 84 LEU A C 1
ATOM 618 O O . LEU A 1 84 ? -8.131 -11.085 11.989 1.00 89.75 84 LEU A O 1
ATOM 622 N N . PRO A 1 85 ? -6.470 -9.581 12.234 1.00 88.12 85 PRO A N 1
ATOM 623 C CA . PRO A 1 85 ? -5.436 -10.588 12.353 1.00 88.12 85 PRO A CA 1
ATOM 624 C C . PRO A 1 85 ? -5.536 -11.305 13.713 1.00 88.12 85 PRO A C 1
ATOM 626 O O . PRO A 1 85 ? -6.265 -10.861 14.616 1.00 88.12 85 PRO A O 1
ATOM 629 N N . PRO A 1 86 ? -4.773 -12.397 13.903 1.00 85.50 86 PRO A N 1
ATOM 630 C CA . PRO A 1 86 ? -4.664 -13.067 15.192 1.00 85.50 86 PRO A CA 1
ATOM 631 C C . PRO A 1 86 ? -4.285 -12.108 16.331 1.00 85.50 86 PRO A C 1
ATOM 633 O O . PRO A 1 86 ? -3.681 -11.046 16.124 1.00 85.50 86 PRO A O 1
ATOM 636 N N . LYS A 1 87 ? -4.625 -12.498 17.566 1.00 78.19 87 LYS A N 1
ATOM 637 C CA . LYS A 1 87 ? -4.264 -11.730 18.768 1.00 78.19 87 LYS A CA 1
ATOM 638 C C . LYS A 1 87 ? -2.752 -11.476 18.795 1.00 78.19 87 LYS A C 1
ATOM 640 O O . LYS A 1 87 ? -1.969 -12.382 18.543 1.00 78.19 87 LYS A O 1
ATOM 645 N N . GLY A 1 88 ? -2.365 -10.242 19.119 1.00 78.94 88 GLY A N 1
ATOM 646 C CA . GLY A 1 88 ? -0.963 -9.805 19.134 1.00 78.94 88 GLY A CA 1
ATOM 647 C C . GLY A 1 88 ? -0.515 -9.042 17.886 1.00 78.94 88 GLY A C 1
ATOM 648 O O . GLY A 1 88 ? 0.605 -8.546 17.872 1.00 78.94 88 GLY A O 1
ATOM 649 N N . ARG A 1 89 ? -1.381 -8.903 16.870 1.00 84.38 89 ARG A N 1
ATOM 650 C CA . ARG A 1 89 ? -1.133 -8.079 15.669 1.00 84.38 89 ARG A CA 1
ATOM 651 C C . ARG A 1 89 ? -2.124 -6.932 15.480 1.00 84.38 89 ARG A C 1
ATOM 653 O O . ARG A 1 89 ? -2.159 -6.277 14.447 1.00 84.38 89 ARG A O 1
ATOM 660 N N . TRP A 1 90 ? -2.959 -6.666 16.481 1.00 88.62 90 TRP A N 1
ATOM 661 C CA . TRP A 1 90 ? -3.972 -5.608 16.399 1.00 88.62 90 TRP A CA 1
ATOM 662 C C . TRP A 1 90 ? -3.366 -4.199 16.413 1.00 88.62 90 TRP A C 1
ATOM 664 O O . TRP A 1 90 ? -4.024 -3.248 16.004 1.00 88.62 90 TRP A O 1
ATOM 674 N N . GLN A 1 91 ? -2.110 -4.053 16.842 1.00 87.69 91 GLN A N 1
ATOM 675 C CA . GLN A 1 91 ? -1.358 -2.812 16.674 1.00 87.69 91 GLN A CA 1
ATOM 676 C C . GLN A 1 91 ? -1.138 -2.453 15.200 1.00 87.69 91 GLN A C 1
ATOM 678 O O . GLN A 1 91 ? -1.185 -1.270 14.878 1.00 87.69 91 GLN A O 1
ATOM 683 N N . ASP A 1 92 ? -0.975 -3.447 14.321 1.00 88.25 92 ASP A N 1
ATOM 684 C CA . ASP A 1 92 ? -0.787 -3.227 12.883 1.00 88.25 92 ASP A CA 1
ATOM 685 C C . ASP A 1 92 ? -2.064 -2.610 12.291 1.00 88.25 92 ASP A C 1
ATOM 687 O O . ASP A 1 92 ? -2.011 -1.619 11.567 1.00 88.25 92 ASP A O 1
ATOM 691 N N . VAL A 1 93 ? -3.228 -3.125 12.706 1.00 91.56 93 VAL A N 1
ATOM 692 C CA . VAL A 1 93 ? -4.550 -2.597 12.323 1.00 91.56 93 VAL A CA 1
ATOM 693 C C . VAL A 1 93 ? -4.754 -1.179 12.853 1.00 91.56 93 VAL A C 1
ATOM 695 O O . VAL A 1 93 ? -5.236 -0.309 12.135 1.00 91.56 93 VAL A O 1
ATOM 698 N N . ALA A 1 94 ? -4.384 -0.917 14.110 1.00 92.50 94 ALA A N 1
ATOM 699 C CA . ALA A 1 94 ? -4.499 0.421 14.688 1.00 92.50 94 ALA A CA 1
ATOM 700 C C . ALA A 1 94 ? -3.647 1.440 13.911 1.00 92.50 94 ALA A C 1
ATOM 702 O O . ALA A 1 94 ? -4.125 2.532 13.596 1.00 92.50 94 ALA A O 1
ATOM 703 N N . HIS A 1 95 ? -2.423 1.053 13.544 1.00 90.12 95 HIS A N 1
ATOM 704 C CA . HIS A 1 95 ? -1.535 1.862 12.715 1.00 90.12 95 HIS A CA 1
ATOM 705 C C . HIS A 1 95 ? -2.135 2.118 11.324 1.00 90.12 95 HIS A C 1
ATOM 707 O O . HIS A 1 95 ? -2.191 3.264 10.878 1.00 90.12 95 HIS A O 1
ATOM 713 N N . GLU A 1 96 ? -2.663 1.083 10.669 1.00 88.75 96 GLU A N 1
ATOM 714 C CA . GLU A 1 96 ? -3.303 1.202 9.356 1.00 88.75 96 GLU A CA 1
ATOM 715 C C . GLU A 1 96 ? -4.519 2.145 9.372 1.00 88.75 96 GLU A C 1
ATOM 717 O O . GLU A 1 96 ? -4.669 2.992 8.491 1.00 88.75 96 GLU A O 1
ATOM 722 N N . LEU A 1 97 ? -5.342 2.068 10.421 1.00 92.25 97 LEU A N 1
ATOM 723 C CA . LEU A 1 97 ? -6.502 2.940 10.633 1.00 92.25 97 LEU A CA 1
ATOM 724 C C . LEU A 1 97 ? -6.133 4.342 11.159 1.00 92.25 97 LEU A C 1
ATOM 726 O O . LEU A 1 97 ? -7.013 5.196 11.321 1.00 92.25 97 LEU A O 1
ATOM 730 N N . SER A 1 98 ? -4.851 4.594 11.447 1.00 91.94 98 SER A N 1
ATOM 731 C CA . SER A 1 98 ? -4.355 5.827 12.077 1.00 91.94 98 SER A CA 1
ATOM 732 C C . SER A 1 98 ? -5.088 6.168 13.381 1.00 91.94 98 SER A C 1
ATOM 734 O O . SER A 1 98 ? -5.523 7.302 13.596 1.00 91.94 98 SER A O 1
ATOM 736 N N . VAL A 1 99 ? -5.267 5.166 14.241 1.00 94.25 99 VAL A N 1
ATOM 737 C CA . VAL A 1 99 ? -5.872 5.288 15.575 1.00 94.25 99 VAL A CA 1
ATOM 738 C C . VAL A 1 99 ? -4.931 4.707 16.624 1.00 94.25 99 VAL A C 1
ATOM 740 O O . VAL A 1 99 ? -4.063 3.892 16.318 1.00 94.25 99 VAL A O 1
ATOM 743 N N . THR A 1 100 ? -5.101 5.088 17.891 1.00 94.12 100 THR A N 1
ATOM 744 C CA . THR A 1 100 ? -4.319 4.445 18.953 1.00 94.12 100 THR A CA 1
ATOM 745 C C . THR A 1 100 ? -4.802 3.015 19.189 1.00 94.12 100 THR A C 1
ATOM 747 O O . THR A 1 100 ? -5.972 2.677 18.960 1.00 94.12 100 THR A O 1
ATOM 750 N N . ARG A 1 101 ? -3.908 2.165 19.704 1.00 93.69 101 ARG A N 1
ATOM 751 C CA . ARG A 1 101 ? -4.247 0.792 20.092 1.00 93.69 101 ARG A CA 1
ATOM 752 C C . ARG A 1 101 ? -5.399 0.785 21.098 1.00 93.69 101 ARG A C 1
ATOM 754 O O . ARG A 1 101 ? -6.344 0.021 20.948 1.00 93.69 101 ARG A O 1
ATOM 761 N N . GLU A 1 102 ? -5.370 1.671 22.086 1.00 94.44 102 GLU A N 1
ATOM 762 C CA . GLU A 1 102 ? -6.394 1.775 23.129 1.00 94.44 102 GLU A CA 1
ATOM 763 C C . GLU A 1 102 ? -7.754 2.139 22.529 1.00 94.44 102 GLU A C 1
ATOM 765 O O . GLU A 1 102 ? -8.777 1.588 22.937 1.00 94.44 102 GLU A O 1
ATOM 770 N N . ALA A 1 103 ? -7.775 3.041 21.544 1.00 95.56 103 ALA A N 1
ATOM 771 C CA . ALA A 1 103 ? -8.994 3.439 20.855 1.00 95.56 103 ALA A CA 1
ATOM 772 C C . ALA A 1 103 ? -9.608 2.268 20.070 1.00 95.56 103 ALA A C 1
ATOM 774 O O . ALA A 1 103 ? -10.802 1.996 20.225 1.00 95.56 103 ALA A O 1
ATOM 775 N N . LEU A 1 104 ? -8.792 1.520 19.317 1.00 94.88 104 LEU A N 1
ATOM 776 C CA . LEU A 1 104 ? -9.236 0.314 18.609 1.00 94.88 104 LEU A CA 1
ATOM 777 C C . LEU A 1 104 ? -9.754 -0.757 19.583 1.00 94.88 104 LEU A C 1
ATOM 779 O O . LEU A 1 104 ? -10.813 -1.343 19.367 1.00 94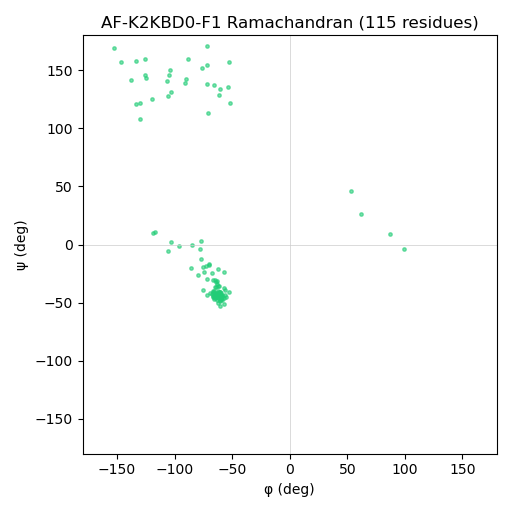.88 104 LEU A O 1
ATOM 783 N N . TYR A 1 105 ? -9.049 -0.997 20.690 1.00 93.00 105 TYR A N 1
ATOM 784 C CA . TYR A 1 105 ? -9.456 -1.995 21.683 1.00 93.00 105 TYR A CA 1
ATOM 785 C C . TYR A 1 105 ? -10.771 -1.626 22.379 1.00 93.00 105 TYR A C 1
ATOM 787 O O . TYR A 1 105 ? -11.618 -2.506 22.566 1.00 93.00 105 TYR A O 1
ATOM 795 N N . ARG A 1 106 ? -10.971 -0.348 22.742 1.00 94.50 106 ARG A N 1
ATOM 796 C CA . ARG A 1 106 ? -12.243 0.140 23.306 1.00 94.50 106 ARG A CA 1
ATOM 797 C C . ARG A 1 106 ? -13.398 -0.093 22.337 1.00 94.50 106 ARG A C 1
ATOM 799 O O . ARG A 1 106 ? -14.443 -0.595 22.748 1.00 94.50 106 ARG A O 1
ATOM 806 N N . GLU A 1 107 ? -13.186 0.201 21.060 1.00 95.50 107 GLU A N 1
ATOM 807 C CA . GLU A 1 107 ? -14.179 -0.010 20.010 1.00 95.50 107 GLU A CA 1
ATOM 808 C C . GLU A 1 107 ? -14.529 -1.499 19.831 1.00 95.50 107 GLU A C 1
ATOM 810 O O . GLU A 1 107 ? -15.700 -1.881 19.876 1.00 95.50 107 GLU A O 1
ATOM 815 N N . LEU A 1 108 ? -13.527 -2.377 19.747 1.00 92.88 108 LEU A N 1
ATOM 816 C CA . LEU A 1 108 ? -13.740 -3.827 19.655 1.00 92.88 108 LEU A CA 1
ATOM 817 C C . LEU A 1 108 ? -14.408 -4.416 20.908 1.00 92.88 108 LEU A C 1
ATOM 819 O O . LEU A 1 108 ? -15.131 -5.412 20.829 1.00 92.88 108 LEU A O 1
ATOM 823 N N . ALA A 1 109 ? -14.148 -3.857 22.092 1.00 92.50 109 ALA A N 1
ATOM 824 C CA . ALA A 1 109 ? -14.835 -4.250 23.322 1.00 92.50 109 ALA A CA 1
ATOM 825 C C . ALA A 1 109 ? -16.310 -3.823 23.307 1.00 92.50 109 ALA A C 1
ATOM 827 O O . ALA A 1 109 ? -17.172 -4.615 23.687 1.00 92.50 109 ALA A O 1
ATOM 828 N N . ARG A 1 110 ? -16.606 -2.612 22.823 1.00 93.94 110 ARG A N 1
ATOM 829 C CA . ARG A 1 110 ? -17.972 -2.095 22.665 1.00 93.94 110 ARG A CA 1
ATOM 830 C C . ARG A 1 110 ? -18.802 -2.970 21.722 1.00 93.94 110 ARG A C 1
ATOM 832 O O . ARG A 1 110 ? -19.895 -3.380 22.098 1.00 93.94 110 ARG A O 1
ATOM 839 N N . ARG A 1 111 ? -18.256 -3.343 20.558 1.00 92.62 111 ARG A N 1
ATOM 840 C CA . ARG A 1 111 ? -18.922 -4.245 19.593 1.00 92.62 111 ARG A CA 1
ATOM 841 C C . ARG A 1 111 ? -19.246 -5.616 20.184 1.00 92.62 111 ARG A C 1
ATOM 843 O O . ARG A 1 111 ? -20.340 -6.126 19.989 1.00 92.62 111 ARG A O 1
ATOM 850 N N . ARG A 1 112 ? -18.325 -6.194 20.963 1.00 89.94 112 ARG A N 1
ATOM 851 C CA . ARG A 1 112 ? -18.554 -7.481 21.647 1.00 89.94 112 ARG A CA 1
ATOM 852 C C . ARG A 1 112 ? -19.655 -7.425 22.703 1.00 89.94 112 ARG A C 1
ATOM 854 O O . ARG A 1 112 ? -20.288 -8.445 22.940 1.00 89.94 112 ARG A O 1
ATOM 861 N N . LYS A 1 113 ? -19.853 -6.275 23.357 1.00 86.44 113 LYS A N 1
ATOM 862 C CA . LYS A 1 113 ? -20.957 -6.087 24.309 1.00 86.44 113 LYS A CA 1
ATOM 863 C C . LYS A 1 113 ? -22.302 -5.985 23.588 1.00 86.44 113 LYS A C 1
ATOM 865 O O . LYS A 1 113 ? -23.231 -6.651 24.008 1.00 86.44 113 LYS A O 1
ATOM 870 N N . GLY A 1 114 ? -22.367 -5.231 22.488 1.00 74.19 114 GLY A N 1
ATOM 871 C CA . GLY A 1 114 ? -23.597 -5.074 21.698 1.00 74.19 114 GLY A CA 1
ATOM 872 C C . GLY A 1 114 ? -24.007 -6.303 20.877 1.00 74.19 114 GLY A C 1
ATOM 873 O O . GLY A 1 114 ? -25.156 -6.401 20.494 1.00 74.19 114 GLY A O 1
ATOM 874 N N . ALA A 1 115 ? -23.098 -7.250 20.615 1.00 66.31 115 ALA A N 1
ATOM 875 C CA . ALA A 1 115 ? -23.418 -8.523 19.952 1.00 66.31 115 ALA A CA 1
ATOM 876 C C . ALA A 1 115 ? -23.935 -9.616 20.915 1.00 66.31 115 ALA A C 1
ATOM 878 O O . ALA A 1 115 ? -24.140 -10.753 20.498 1.00 66.31 115 ALA A O 1
ATOM 879 N N . LYS A 1 116 ? -24.032 -9.310 22.215 1.00 52.81 116 LYS A N 1
ATOM 880 C CA . LYS A 1 116 ? -24.485 -10.228 23.273 1.00 52.81 116 LYS A CA 1
ATOM 881 C C . LYS A 1 116 ? -25.924 -9.958 23.738 1.00 52.81 116 LYS A C 1
ATOM 883 O O . LYS A 1 116 ? -26.373 -10.638 24.658 1.00 52.81 116 LYS A O 1
ATOM 888 N N . GLU A 1 117 ? -26.595 -8.994 23.116 1.00 39.94 117 GLU A N 1
ATOM 889 C CA . GLU A 1 117 ? -28.031 -8.701 23.223 1.00 39.94 117 GLU A CA 1
ATOM 890 C C . GLU A 1 117 ? -28.723 -9.154 21.933 1.00 39.94 117 GLU A C 1
ATOM 892 O O . GLU A 1 117 ? -29.860 -9.661 22.037 1.00 39.94 117 GLU A O 1
#

Secondary structure (DSSP, 8-state):
--SSGGGTT-SS-SS----SS--------HHHHHHHHHH-HHHHHHHHHHHHHHHHHHHHHHHHHH-SSHHHHHHHHHHTT--PPSTT-HHHHHHHTT--HHHHHHHHHHHHHHTT-

Radius of gyration: 18.93 Å; Cα contacts (8 Å, |Δi|>4): 45; chains: 1; bounding box: 46×24×50 Å

Mean predicted aligned error: 5.13 Å

pLDDT: mean 91.95, std 7.79, range [39.94, 98.31]

Sequence (117 aa):
MVLAEASAYSDSYHCDAIAAADSIVQTLPKSVFLSALAADSDLAATWAATLARGVQAARFRSEIRSLPKVADRLDAWLGAGNHLPPKGRWQDVAHELSVTREALYRELARRRKGAKE